Protein AF-A0A6F7W394-F1 (afdb_monomer_lite)

Secondary structure (DSSP, 8-state):
--------B--SPPPTT--SPP--B---GGGS-SPP----------HHHHHHHHHHHHHHHHHHTTPPPPPP--

Structure (mmCIF, N/CA/C/O backbone):
data_AF-A0A6F7W394-F1
#
_entry.id   AF-A0A6F7W394-F1
#
loop_
_atom_site.group_PDB
_atom_site.id
_atom_site.type_symbol
_atom_site.label_atom_id
_atom_site.label_alt_id
_atom_site.label_comp_id
_atom_site.label_asym_id
_atom_site.label_entity_id
_atom_site.label_seq_id
_atom_site.pdbx_PDB_ins_code
_atom_site.Cartn_x
_atom_site.Cartn_y
_atom_site.Cartn_z
_atom_site.occupancy
_atom_site.B_iso_or_equiv
_atom_site.auth_seq_id
_atom_site.auth_comp_id
_atom_site.auth_asym_id
_atom_site.auth_atom_id
_atom_site.pdbx_PDB_model_num
ATOM 1 N N . MET A 1 1 ? -12.076 -12.276 2.365 1.00 43.22 1 MET A N 1
ATOM 2 C CA . MET A 1 1 ? -11.928 -11.430 1.159 1.00 43.22 1 MET A CA 1
ATOM 3 C C . MET A 1 1 ? -10.435 -11.322 0.865 1.00 43.22 1 MET A C 1
ATOM 5 O O . MET A 1 1 ? -9.719 -10.740 1.665 1.00 43.22 1 MET A O 1
ATOM 9 N N . LEU A 1 2 ? -9.930 -12.005 -0.166 1.00 49.28 2 LEU A N 1
ATOM 10 C CA . LEU A 1 2 ? -8.488 -12.086 -0.434 1.00 49.28 2 LEU A CA 1
ATOM 11 C C . LEU A 1 2 ? -8.063 -10.872 -1.276 1.00 49.28 2 LEU A C 1
ATOM 13 O O . LEU A 1 2 ? -8.503 -10.737 -2.418 1.00 49.28 2 LEU A O 1
ATOM 17 N N . PHE A 1 3 ? -7.231 -9.983 -0.732 1.00 40.75 3 PHE A N 1
ATOM 18 C CA . PHE A 1 3 ? -6.635 -8.897 -1.514 1.00 40.75 3 PHE A CA 1
ATOM 19 C C . PHE A 1 3 ? -5.666 -9.496 -2.542 1.00 40.75 3 PHE A C 1
ATOM 21 O O . PHE A 1 3 ? -4.643 -10.073 -2.180 1.00 40.75 3 PHE A O 1
ATOM 28 N N . ARG A 1 4 ? -5.992 -9.390 -3.836 1.00 53.09 4 ARG A N 1
ATOM 29 C CA . ARG A 1 4 ? -5.084 -9.786 -4.922 1.00 53.09 4 ARG A CA 1
ATOM 30 C C . ARG A 1 4 ? -4.209 -8.598 -5.308 1.00 53.09 4 ARG A C 1
ATOM 32 O O . ARG A 1 4 ? -4.705 -7.619 -5.861 1.00 53.09 4 ARG A O 1
ATOM 39 N N . SER A 1 5 ? -2.909 -8.701 -5.062 1.00 57.97 5 SER A N 1
ATOM 40 C CA . SER A 1 5 ? -1.920 -7.757 -5.587 1.00 57.97 5 SER A CA 1
ATOM 41 C C . SER A 1 5 ? -1.762 -7.972 -7.095 1.00 57.97 5 SER A C 1
ATOM 43 O O . SER A 1 5 ? -1.469 -9.083 -7.538 1.00 57.97 5 SER A O 1
ATOM 45 N N . GLN A 1 6 ? -1.959 -6.927 -7.899 1.00 60.66 6 GLN A N 1
ATOM 46 C CA . GLN A 1 6 ? -1.734 -6.987 -9.346 1.00 60.66 6 GLN A CA 1
ATOM 47 C C . GLN A 1 6 ? -0.263 -6.677 -9.648 1.00 60.66 6 GLN A C 1
ATOM 49 O O . GLN A 1 6 ? 0.181 -5.543 -9.497 1.00 60.66 6 GLN A O 1
ATOM 54 N N . ALA A 1 7 ? 0.504 -7.685 -10.071 1.00 58.16 7 ALA A N 1
ATOM 55 C CA . ALA A 1 7 ? 1.867 -7.502 -10.564 1.00 58.16 7 ALA A CA 1
ATOM 56 C C . ALA A 1 7 ? 1.824 -7.127 -12.055 1.00 58.16 7 ALA A C 1
ATOM 58 O O . ALA A 1 7 ? 1.774 -7.996 -12.923 1.00 58.16 7 ALA A O 1
ATOM 59 N N . ALA A 1 8 ? 1.804 -5.828 -12.345 1.00 62.62 8 ALA A N 1
ATOM 60 C CA . ALA A 1 8 ? 1.824 -5.290 -13.702 1.00 62.62 8 ALA A CA 1
ATOM 61 C C . ALA A 1 8 ? 3.190 -4.672 -14.020 1.00 62.62 8 ALA A C 1
ATOM 63 O O . ALA A 1 8 ? 3.726 -3.904 -13.219 1.00 62.62 8 ALA A O 1
ATOM 64 N N . ARG A 1 9 ? 3.743 -4.958 -15.205 1.00 66.56 9 ARG A N 1
ATOM 65 C CA . ARG A 1 9 ? 4.932 -4.257 -15.707 1.00 66.56 9 ARG A CA 1
ATOM 66 C C . ARG A 1 9 ? 4.483 -2.996 -16.439 1.00 66.56 9 ARG A C 1
ATOM 68 O O . ARG A 1 9 ? 3.875 -3.089 -17.498 1.00 66.56 9 ARG A O 1
ATOM 75 N N . VAL A 1 10 ? 4.820 -1.828 -15.901 1.00 66.38 10 VAL A N 1
ATOM 76 C CA . VAL A 1 10 ? 4.672 -0.557 -16.621 1.00 66.38 10 VAL A CA 1
ATOM 77 C C . VAL A 1 10 ? 5.991 -0.256 -17.326 1.00 66.38 10 VAL A C 1
ATOM 79 O O . VAL A 1 10 ? 7.027 -0.118 -16.678 1.00 66.38 10 VAL A O 1
ATOM 82 N N . THR A 1 11 ? 5.981 -0.215 -18.656 1.00 65.00 11 THR A N 1
ATOM 83 C CA . THR A 1 11 ? 7.170 0.087 -19.467 1.00 65.00 11 THR A CA 1
ATOM 84 C C . THR A 1 11 ? 7.171 1.552 -19.904 1.00 65.00 11 THR A C 1
ATOM 86 O O . THR A 1 11 ? 6.170 2.029 -20.428 1.00 65.00 11 THR A O 1
ATOM 89 N N . GLY A 1 12 ? 8.304 2.246 -19.736 1.00 67.56 12 GLY A N 1
ATOM 90 C CA . GLY A 1 12 ? 8.494 3.648 -20.139 1.00 67.56 12 GLY A CA 1
ATOM 91 C C . GLY A 1 12 ? 8.415 4.654 -18.981 1.00 67.56 12 GLY A C 1
ATOM 92 O O . GLY A 1 12 ? 8.029 4.317 -17.863 1.00 67.56 12 GLY A O 1
ATOM 93 N N . ARG A 1 13 ? 8.812 5.910 -19.235 1.00 70.44 13 ARG A N 1
ATOM 94 C CA . ARG A 1 13 ? 8.589 7.021 -18.293 1.00 70.44 13 ARG A CA 1
ATOM 95 C C . ARG A 1 13 ? 7.122 7.432 -18.385 1.00 70.44 13 ARG A C 1
ATOM 97 O O . ARG A 1 13 ? 6.682 7.788 -19.470 1.00 70.44 13 ARG A O 1
ATOM 104 N N . ILE A 1 14 ? 6.396 7.432 -17.268 1.00 76.00 14 ILE A N 1
ATOM 105 C CA . ILE A 1 14 ? 5.050 8.017 -17.198 1.00 76.00 14 ILE A CA 1
ATOM 106 C C . ILE A 1 14 ? 5.212 9.544 -17.095 1.00 76.00 14 ILE A C 1
ATOM 108 O O . ILE A 1 14 ? 5.812 10.015 -16.123 1.00 76.00 14 ILE A O 1
ATOM 112 N N . PRO A 1 15 ? 4.736 10.339 -18.072 1.00 77.06 15 PRO A N 1
ATOM 113 C CA . PRO A 1 15 ? 4.773 11.795 -17.977 1.00 77.06 15 PRO A CA 1
ATOM 114 C C . PRO A 1 15 ? 3.969 12.304 -16.776 1.00 77.06 15 PRO A C 1
ATOM 116 O O . PRO A 1 15 ? 2.904 11.775 -16.467 1.00 77.06 15 PRO A O 1
ATOM 119 N N . ARG A 1 16 ? 4.436 13.386 -16.139 1.00 70.94 16 ARG A N 1
ATOM 120 C CA . ARG A 1 16 ? 3.814 13.976 -14.933 1.00 70.94 16 ARG A CA 1
ATOM 121 C C . ARG A 1 16 ? 2.341 14.375 -15.124 1.00 70.94 16 ARG A C 1
ATOM 123 O O . ARG A 1 16 ? 1.607 14.434 -14.149 1.00 70.94 16 ARG A O 1
ATOM 130 N N . ALA A 1 17 ? 1.930 14.640 -16.364 1.00 83.12 17 ALA A N 1
ATOM 131 C CA . ALA A 1 17 ? 0.575 15.045 -16.741 1.00 83.12 17 ALA A CA 1
ATOM 132 C C . ALA A 1 17 ? -0.163 13.986 -17.581 1.00 83.12 17 ALA A C 1
ATOM 134 O O . ALA A 1 17 ? -1.149 14.301 -18.243 1.00 83.12 17 ALA A O 1
ATOM 135 N N . ALA A 1 18 ? 0.320 12.742 -17.614 1.00 74.69 18 ALA A N 1
ATOM 136 C CA . ALA A 1 18 ? -0.357 11.697 -18.366 1.00 74.69 18 ALA A CA 1
ATOM 137 C C . ALA A 1 18 ? -1.728 11.395 -17.744 1.00 74.69 18 ALA A C 1
ATOM 139 O O . ALA A 1 18 ? -1.824 10.876 -16.635 1.00 74.69 18 ALA A O 1
ATOM 140 N N . THR A 1 19 ? -2.789 11.709 -18.485 1.00 75.25 19 THR A N 1
ATOM 141 C CA . THR A 1 19 ? -4.174 11.325 -18.167 1.00 75.25 19 THR A CA 1
ATOM 142 C C . THR A 1 19 ? -4.537 9.957 -18.744 1.00 75.25 19 THR A C 1
ATOM 144 O O . THR A 1 19 ? -5.550 9.364 -18.371 1.00 75.25 19 THR A O 1
ATOM 147 N N . GLN A 1 20 ? -3.707 9.433 -19.649 1.00 74.62 20 GLN A N 1
ATOM 148 C CA . GLN A 1 20 ? -3.892 8.114 -20.231 1.00 74.62 20 GLN A CA 1
ATOM 149 C C . GLN A 1 20 ? -3.594 7.036 -19.188 1.00 74.62 20 GLN A C 1
ATOM 151 O O . GLN A 1 20 ? -2.535 7.031 -18.557 1.00 74.62 20 GLN A O 1
ATOM 156 N N . ARG A 1 21 ? -4.538 6.105 -19.010 1.00 68.81 21 ARG A N 1
ATOM 157 C CA . ARG A 1 21 ? -4.350 4.974 -18.099 1.00 68.81 21 ARG A CA 1
ATOM 158 C C . ARG A 1 21 ? -3.186 4.112 -18.600 1.00 68.81 21 ARG A C 1
ATOM 160 O O . ARG A 1 21 ? -3.205 3.733 -19.772 1.00 68.81 21 ARG A O 1
ATOM 167 N N . PRO A 1 22 ? -2.206 3.772 -17.742 1.00 64.88 22 PRO A N 1
ATOM 168 C CA . PRO A 1 22 ? -1.163 2.827 -18.107 1.00 64.88 22 PRO A CA 1
ATOM 169 C C . PRO A 1 22 ? -1.797 1.522 -18.586 1.00 64.88 22 PRO A C 1
ATOM 171 O O . PRO A 1 22 ? -2.623 0.935 -17.884 1.00 64.88 22 PRO A O 1
ATOM 174 N N . ALA A 1 23 ? -1.422 1.074 -19.783 1.00 69.44 23 ALA A N 1
ATOM 175 C CA . ALA A 1 23 ? -1.809 -0.244 -20.253 1.00 69.44 23 ALA A CA 1
ATOM 176 C C . ALA A 1 23 ? -1.114 -1.290 -19.368 1.00 69.44 23 ALA A C 1
ATOM 178 O O . ALA A 1 23 ? 0.112 -1.402 -19.356 1.00 69.44 23 ALA A O 1
ATOM 179 N N . VAL A 1 24 ? -1.906 -2.025 -18.589 1.00 69.81 24 VAL A N 1
ATOM 180 C CA . VAL A 1 24 ? -1.429 -3.136 -17.766 1.00 69.81 24 VAL A CA 1
ATOM 181 C C . VAL A 1 24 ? -1.424 -4.388 -18.632 1.00 69.81 24 VAL A C 1
ATOM 183 O O . VAL A 1 24 ? -2.478 -4.943 -18.930 1.00 69.81 24 VAL A O 1
ATOM 186 N N . VAL A 1 25 ? -0.236 -4.826 -19.048 1.00 74.56 25 VAL A N 1
ATOM 187 C CA . VAL A 1 25 ? -0.069 -6.089 -19.777 1.00 74.56 25 VAL A CA 1
ATOM 188 C C . VAL A 1 25 ? 0.279 -7.195 -18.776 1.00 74.56 25 VAL A C 1
ATOM 190 O O . VAL A 1 25 ? 1.207 -7.008 -17.977 1.00 74.56 25 VAL A O 1
ATOM 193 N N . PRO A 1 26 ? -0.443 -8.335 -18.787 1.00 74.69 26 PRO A N 1
ATOM 194 C CA . PRO A 1 26 ? -0.090 -9.497 -17.986 1.00 74.69 26 PRO A CA 1
ATOM 195 C C . PRO A 1 26 ? 1.345 -9.937 -18.250 1.00 74.69 26 PRO A C 1
ATOM 197 O O . PRO A 1 26 ? 1.822 -9.985 -19.383 1.00 74.69 26 PRO A O 1
ATOM 200 N N . LEU A 1 27 ? 2.043 -10.244 -17.170 1.00 73.88 27 LEU A N 1
ATOM 201 C CA . LEU A 1 27 ? 3.454 -10.563 -17.212 1.00 73.88 27 LEU A CA 1
ATOM 202 C C . LEU A 1 27 ? 3.651 -12.062 -17.475 1.00 73.88 27 LEU A C 1
ATOM 204 O O . LEU A 1 27 ? 3.384 -12.893 -16.610 1.00 73.88 27 LEU A O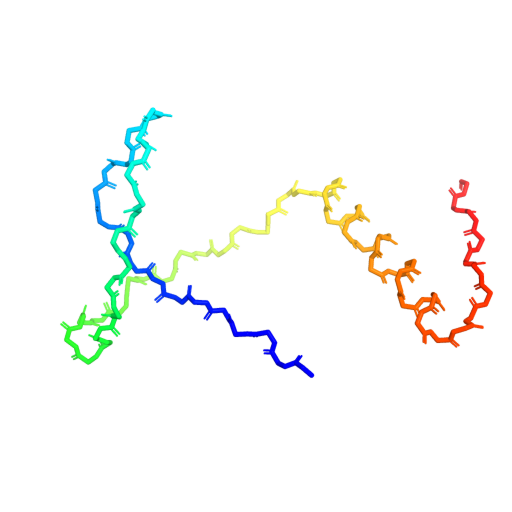 1
ATOM 208 N N . GLU A 1 28 ? 4.141 -12.405 -18.667 1.00 81.44 28 GLU A N 1
ATOM 209 C CA . GLU A 1 28 ? 4.480 -13.780 -19.062 1.00 81.44 28 GLU A CA 1
ATOM 210 C C . GLU A 1 28 ? 5.810 -14.220 -18.433 1.00 81.44 28 GLU A C 1
ATOM 212 O O . GLU A 1 28 ? 6.873 -14.170 -19.060 1.00 81.44 28 GLU A O 1
ATOM 217 N N . TRP A 1 29 ? 5.760 -14.657 -17.172 1.00 70.62 29 TRP A N 1
ATOM 218 C CA . TRP A 1 29 ? 6.943 -15.020 -16.379 1.00 70.62 29 TRP A CA 1
ATOM 219 C C . TRP A 1 29 ? 7.873 -16.021 -17.071 1.00 70.62 29 TRP A C 1
ATOM 221 O O . TRP A 1 29 ? 9.089 -15.872 -16.998 1.00 70.62 29 TRP A O 1
ATOM 231 N N . ARG A 1 30 ? 7.322 -16.994 -17.809 1.00 78.81 30 ARG A N 1
ATOM 232 C CA . ARG A 1 30 ? 8.110 -18.028 -18.507 1.00 78.81 30 ARG A CA 1
ATOM 233 C C . ARG A 1 30 ? 9.012 -17.468 -19.612 1.00 78.81 30 ARG A C 1
ATOM 235 O O . ARG A 1 30 ? 9.960 -18.137 -20.001 1.00 78.81 30 ARG A O 1
ATOM 242 N N . ARG A 1 31 ? 8.711 -16.273 -20.133 1.00 78.44 31 ARG A N 1
ATOM 243 C CA . ARG A 1 31 ? 9.460 -15.629 -21.225 1.00 78.44 31 ARG A CA 1
ATOM 244 C C . ARG A 1 31 ? 10.445 -14.567 -20.734 1.00 78.44 31 ARG A C 1
ATOM 246 O O . ARG A 1 31 ? 11.196 -14.040 -21.546 1.00 78.44 31 ARG A O 1
ATOM 253 N N . MET A 1 32 ? 10.430 -14.216 -19.444 1.00 76.44 32 MET A N 1
ATOM 254 C CA . MET A 1 32 ? 11.149 -13.037 -18.947 1.00 76.44 32 MET A CA 1
ATOM 255 C C . MET A 1 32 ? 12.632 -13.269 -18.616 1.00 76.44 32 MET A C 1
ATOM 257 O O . MET A 1 32 ? 13.300 -12.320 -18.216 1.00 76.44 32 MET A O 1
ATOM 261 N N . GLY A 1 33 ? 13.146 -14.487 -18.819 1.00 76.88 33 GLY A N 1
ATOM 262 C CA . GLY A 1 33 ? 14.497 -14.867 -18.402 1.00 76.88 33 GLY A CA 1
ATOM 263 C C . GLY A 1 33 ? 14.630 -14.910 -16.880 1.00 76.88 33 GLY A C 1
ATOM 264 O O . GLY A 1 33 ? 13.627 -14.900 -16.160 1.00 76.88 33 GLY A O 1
ATOM 265 N N . ASP A 1 34 ? 15.865 -14.967 -16.389 1.00 79.94 34 ASP A N 1
ATOM 266 C CA . ASP A 1 34 ? 16.103 -14.946 -14.951 1.00 79.94 34 ASP A CA 1
ATOM 267 C C . ASP A 1 34 ? 15.625 -13.621 -14.343 1.00 79.94 34 ASP A C 1
ATOM 269 O O . ASP A 1 34 ? 15.848 -12.545 -14.915 1.00 79.94 34 ASP A O 1
ATOM 273 N N . PRO A 1 35 ? 14.953 -13.666 -13.179 1.00 69.62 35 PRO A N 1
ATOM 274 C CA . PRO A 1 35 ? 14.537 -12.454 -12.502 1.00 69.62 35 PRO A CA 1
ATOM 275 C C . PRO A 1 35 ? 15.767 -11.582 -12.211 1.00 69.62 35 PRO A C 1
ATOM 277 O O . PRO A 1 35 ? 16.831 -12.114 -11.880 1.00 69.62 35 PRO A O 1
ATOM 280 N N . PRO A 1 36 ? 15.641 -10.241 -12.293 1.00 73.44 36 PRO A N 1
ATOM 281 C CA . PRO A 1 36 ? 16.743 -9.359 -11.945 1.00 73.44 36 PRO A CA 1
ATOM 282 C C . PRO A 1 36 ? 17.219 -9.709 -10.538 1.00 73.44 36 PRO A C 1
ATOM 284 O O . PRO A 1 36 ? 16.390 -9.931 -9.647 1.00 73.44 36 PRO A O 1
ATOM 287 N N . ALA A 1 37 ? 18.542 -9.766 -10.354 1.00 78.50 37 ALA A N 1
ATOM 288 C CA . ALA A 1 37 ? 19.147 -10.044 -9.060 1.00 78.50 37 ALA A CA 1
ATOM 289 C C . ALA A 1 37 ? 18.429 -9.210 -7.996 1.00 78.50 37 ALA A C 1
ATOM 291 O O . ALA A 1 37 ? 18.325 -7.982 -8.127 1.00 78.50 37 ALA A O 1
ATOM 292 N N . ARG A 1 38 ? 17.852 -9.890 -6.996 1.00 74.00 38 ARG A N 1
ATOM 293 C CA . ARG A 1 38 ? 17.072 -9.222 -5.956 1.00 74.00 38 ARG A CA 1
ATOM 294 C C . ARG A 1 38 ? 17.976 -8.177 -5.323 1.00 74.00 38 ARG A C 1
ATOM 296 O O . ARG A 1 38 ? 18.953 -8.517 -4.661 1.00 74.00 38 ARG A O 1
ATOM 303 N N . ARG A 1 39 ? 17.660 -6.898 -5.540 1.00 76.38 39 ARG A N 1
ATOM 304 C CA . ARG A 1 39 ? 18.287 -5.840 -4.755 1.00 76.38 39 ARG A CA 1
ATOM 305 C C . ARG A 1 39 ? 17.954 -6.124 -3.292 1.00 76.38 39 ARG A C 1
ATOM 307 O O . ARG A 1 39 ? 16.790 -6.430 -3.018 1.00 76.38 39 ARG A O 1
ATOM 314 N N . PRO A 1 40 ? 18.928 -6.036 -2.372 1.00 74.75 40 PRO A N 1
ATOM 315 C CA . PRO A 1 40 ? 18.622 -6.100 -0.955 1.00 74.75 40 PRO A CA 1
ATOM 316 C C . PRO A 1 40 ? 17.556 -5.044 -0.675 1.00 74.75 40 PRO A C 1
ATOM 318 O O . PRO A 1 40 ? 17.724 -3.865 -1.007 1.00 74.75 40 PRO A O 1
ATOM 321 N N . LEU A 1 41 ? 16.414 -5.508 -0.172 1.00 69.06 41 LEU A N 1
ATOM 322 C CA . LEU A 1 41 ? 15.325 -4.637 0.220 1.00 69.06 41 LEU A CA 1
ATOM 323 C C . LEU A 1 41 ? 15.886 -3.785 1.357 1.00 69.06 41 LEU A C 1
ATOM 325 O O . LEU A 1 41 ? 16.241 -4.318 2.405 1.00 69.06 41 LEU A O 1
ATOM 329 N N . ARG A 1 42 ? 16.049 -2.479 1.136 1.00 69.62 42 ARG A N 1
ATOM 330 C CA . ARG A 1 42 ? 16.293 -1.586 2.266 1.00 69.62 42 ARG A CA 1
ATOM 331 C C . ARG A 1 42 ? 15.047 -1.661 3.134 1.00 69.62 42 ARG A C 1
ATOM 333 O O . ARG A 1 42 ? 13.948 -1.548 2.587 1.00 69.62 42 ARG A O 1
ATOM 340 N N . GLU A 1 43 ? 15.215 -1.845 4.441 1.00 71.38 43 GLU A N 1
ATOM 341 C CA . GLU A 1 43 ? 14.146 -1.514 5.377 1.00 71.38 43 GLU A CA 1
ATOM 342 C C . GLU A 1 43 ? 13.732 -0.086 5.043 1.00 71.38 43 GLU A C 1
ATOM 344 O O . GLU A 1 43 ? 14.543 0.846 5.042 1.00 71.38 43 GLU A O 1
ATOM 349 N N . LEU A 1 44 ? 12.501 0.045 4.566 1.00 63.09 44 LEU A N 1
ATOM 350 C CA . LEU A 1 44 ? 11.959 1.320 4.169 1.00 63.09 44 LEU A CA 1
ATOM 351 C C . LEU A 1 44 ? 11.875 2.117 5.469 1.00 63.09 44 LEU A C 1
ATOM 353 O O . LEU A 1 44 ? 11.055 1.807 6.320 1.00 63.09 44 LEU A O 1
ATOM 357 N N . GLY A 1 45 ? 12.780 3.078 5.662 1.00 66.50 45 GLY A N 1
ATOM 358 C CA . GLY A 1 45 ? 12.888 3.898 6.875 1.00 66.50 45 GLY A CA 1
ATOM 359 C C . GLY A 1 45 ? 11.718 4.869 7.053 1.00 66.50 45 GLY A C 1
ATOM 360 O O . GLY A 1 45 ? 11.908 6.003 7.480 1.00 66.50 45 GLY A O 1
ATOM 361 N N . ASN A 1 46 ? 10.507 4.449 6.699 1.00 76.81 46 ASN A N 1
ATOM 362 C CA . ASN A 1 46 ? 9.280 5.218 6.770 1.00 76.81 46 ASN A CA 1
ATOM 363 C C . ASN A 1 46 ? 8.655 5.121 8.166 1.00 76.81 46 ASN A C 1
ATOM 365 O O . ASN A 1 46 ? 7.433 5.106 8.270 1.00 76.81 46 ASN A O 1
ATOM 369 N N . GLY A 1 47 ? 9.465 5.080 9.231 1.00 83.38 47 GLY A N 1
ATOM 370 C CA . GLY A 1 47 ? 9.010 4.886 10.615 1.00 83.38 47 GLY A CA 1
ATOM 371 C C . GLY A 1 47 ? 7.699 5.616 10.953 1.00 83.38 47 GLY A C 1
ATOM 372 O O . GLY A 1 47 ? 6.762 4.967 11.409 1.00 83.38 47 GLY A O 1
ATOM 373 N N . PRO A 1 48 ? 7.545 6.917 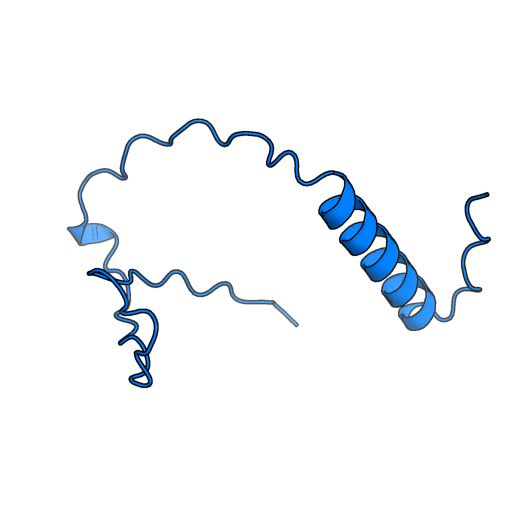10.627 1.00 86.88 48 PRO A N 1
ATOM 374 C CA . PRO A 1 48 ? 6.286 7.635 10.851 1.00 86.88 48 PRO A CA 1
ATOM 375 C C . PRO A 1 48 ? 5.075 7.092 10.070 1.00 86.88 48 PRO A C 1
ATOM 377 O O . PRO A 1 48 ? 3.965 7.061 10.593 1.00 86.88 48 PRO A O 1
ATOM 380 N N . THR A 1 49 ? 5.263 6.659 8.821 1.00 87.69 49 THR A N 1
ATOM 381 C CA . THR A 1 49 ? 4.185 6.070 8.005 1.00 87.69 49 THR A CA 1
ATOM 382 C C . THR A 1 49 ? 3.819 4.680 8.500 1.00 87.69 49 THR A C 1
ATOM 384 O O . THR A 1 49 ? 2.636 4.371 8.604 1.00 87.69 49 THR A O 1
ATOM 387 N N . ASP A 1 50 ? 4.805 3.856 8.848 1.00 87.44 50 ASP A N 1
ATOM 388 C CA . ASP A 1 50 ? 4.549 2.496 9.321 1.00 87.44 50 ASP A CA 1
ATOM 389 C C . ASP A 1 50 ? 3.820 2.518 10.669 1.00 87.44 50 ASP A C 1
ATOM 391 O O . ASP A 1 50 ? 2.838 1.797 10.852 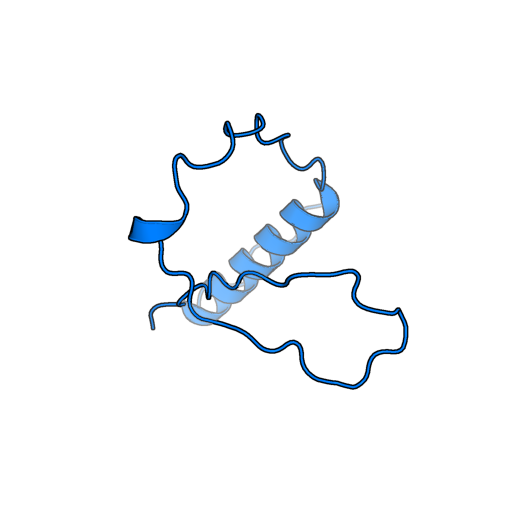1.00 87.44 50 ASP A O 1
ATOM 395 N N . LEU A 1 51 ? 4.203 3.429 11.572 1.00 88.06 51 LEU A N 1
ATOM 396 C CA . LEU A 1 51 ? 3.477 3.675 12.821 1.00 88.06 51 LEU A CA 1
ATOM 397 C C . LEU A 1 51 ? 2.040 4.148 12.567 1.00 88.06 51 LEU A C 1
ATOM 399 O O . LEU A 1 51 ? 1.112 3.646 13.200 1.00 88.06 51 LEU A O 1
ATOM 403 N N . ALA A 1 52 ? 1.827 5.062 11.617 1.00 90.62 52 ALA A N 1
ATOM 404 C CA . ALA A 1 52 ? 0.484 5.520 11.263 1.00 90.62 52 ALA A CA 1
ATOM 405 C C . ALA A 1 52 ? -0.382 4.390 10.675 1.00 90.62 52 ALA A C 1
ATOM 407 O O . ALA A 1 52 ? -1.575 4.290 10.986 1.00 90.62 52 ALA A O 1
ATOM 408 N N . LEU A 1 53 ? 0.207 3.518 9.850 1.00 91.06 53 LEU A N 1
ATOM 409 C CA . LEU A 1 53 ? -0.467 2.347 9.289 1.00 91.06 53 LEU A CA 1
ATOM 410 C C . LEU A 1 53 ? -0.822 1.329 10.375 1.00 91.06 53 LEU A C 1
ATOM 412 O O . LEU A 1 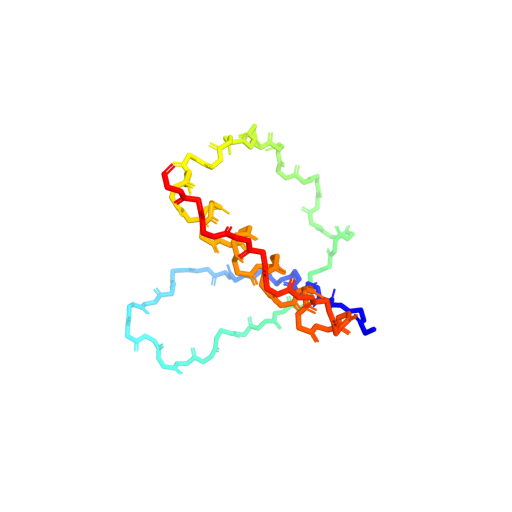53 ? -1.952 0.839 10.381 1.00 91.06 53 LEU A O 1
ATOM 416 N N . LEU A 1 54 ? 0.093 1.051 11.308 1.00 92.00 54 LEU A N 1
ATOM 417 C CA . LEU A 1 54 ? -0.147 0.158 12.444 1.00 92.00 54 LEU A CA 1
ATOM 418 C C . LEU A 1 54 ? -1.238 0.703 13.371 1.00 92.00 54 LEU A C 1
ATOM 420 O O . LEU A 1 54 ? -2.180 -0.025 13.683 1.00 92.00 54 LEU A O 1
ATOM 424 N N . ALA A 1 55 ? -1.178 1.986 13.736 1.00 91.50 55 ALA A N 1
ATOM 425 C CA . ALA A 1 55 ? -2.213 2.637 14.540 1.00 91.50 55 ALA A CA 1
ATOM 426 C C . ALA A 1 55 ? -3.587 2.572 13.847 1.00 91.50 55 ALA A C 1
ATOM 428 O O . ALA A 1 55 ? -4.592 2.216 14.464 1.00 91.50 55 ALA A O 1
ATOM 429 N N . SER A 1 56 ? -3.628 2.830 12.536 1.00 93.25 56 SER A N 1
ATOM 430 C CA . SER A 1 56 ? -4.863 2.745 11.746 1.00 93.25 56 SER A CA 1
ATOM 431 C C . SER A 1 56 ? -5.402 1.314 11.639 1.00 93.25 56 SER A C 1
ATOM 433 O O . SER A 1 56 ? -6.617 1.103 11.661 1.00 93.25 56 SER A O 1
ATOM 435 N N . ALA A 1 57 ? -4.521 0.320 11.490 1.00 94.31 57 ALA A N 1
ATOM 436 C CA . ALA A 1 57 ? -4.898 -1.088 11.434 1.00 94.31 57 ALA A CA 1
ATOM 437 C C . ALA A 1 57 ? -5.459 -1.568 12.777 1.00 94.31 57 ALA A C 1
ATOM 439 O O . ALA A 1 57 ? -6.503 -2.219 12.791 1.00 94.31 57 ALA A O 1
ATOM 440 N N . LEU A 1 58 ? -4.819 -1.185 13.886 1.00 92.50 58 LEU A N 1
ATOM 441 C CA . LEU A 1 58 ? -5.284 -1.491 15.236 1.00 92.50 58 LEU A CA 1
ATOM 442 C C . LEU A 1 58 ? -6.669 -0.891 15.500 1.00 92.50 58 LEU A C 1
ATOM 444 O O . LEU A 1 58 ? -7.561 -1.600 15.961 1.00 92.50 58 LEU A O 1
ATOM 448 N N . GLN A 1 59 ? -6.883 0.374 15.128 1.00 91.81 59 GLN A N 1
ATOM 449 C CA . GLN A 1 59 ? -8.178 1.031 15.316 1.00 91.81 59 GLN A CA 1
ATOM 450 C C . GLN A 1 59 ? -9.296 0.336 14.528 1.00 91.81 59 GLN A C 1
ATOM 452 O O . GLN A 1 59 ? -10.383 0.106 15.059 1.00 91.81 59 GLN A O 1
ATOM 457 N N . ARG A 1 60 ? -9.034 -0.062 13.275 1.00 92.00 60 ARG A N 1
ATOM 458 C CA . ARG A 1 60 ? -10.005 -0.844 12.492 1.00 92.00 60 ARG A CA 1
ATOM 459 C C . ARG A 1 60 ? -10.255 -2.232 13.075 1.00 92.00 60 ARG A C 1
ATOM 461 O O . ARG A 1 60 ? -11.397 -2.678 13.058 1.00 92.00 60 ARG A O 1
ATOM 468 N N . ALA A 1 61 ? -9.222 -2.910 13.572 1.00 93.38 61 ALA A N 1
ATOM 469 C CA . ALA A 1 61 ? -9.368 -4.226 14.186 1.00 93.38 61 ALA A CA 1
ATOM 470 C C . ALA A 1 61 ? -10.264 -4.157 15.431 1.00 93.38 61 ALA A C 1
ATOM 472 O O . ALA A 1 61 ? -11.186 -4.962 15.554 1.00 93.38 61 ALA A O 1
ATOM 473 N N . ALA A 1 62 ? -10.059 -3.149 16.286 1.00 91.69 62 ALA A N 1
ATOM 474 C CA . ALA A 1 62 ? -10.892 -2.925 17.463 1.00 91.69 62 ALA A CA 1
ATOM 475 C C . ALA A 1 62 ? -12.362 -2.690 17.082 1.00 91.69 62 ALA A C 1
ATOM 477 O O . ALA A 1 62 ? -13.236 -3.404 17.564 1.00 91.69 62 ALA A O 1
ATOM 478 N N . GLN A 1 63 ? -12.621 -1.790 16.125 1.00 90.44 63 GLN A N 1
ATOM 479 C CA . GLN A 1 63 ? -13.972 -1.547 15.600 1.00 90.44 63 GLN A CA 1
ATOM 480 C C . GLN A 1 63 ? -14.615 -2.814 15.020 1.00 90.44 63 GLN A C 1
ATOM 482 O O . GLN A 1 63 ? -15.799 -3.054 15.220 1.00 90.44 63 GLN A O 1
ATOM 487 N N . SER A 1 64 ? -13.845 -3.638 14.302 1.00 93.88 64 SER A N 1
ATOM 488 C CA . SER A 1 64 ? -14.360 -4.873 13.696 1.00 93.88 64 SER A CA 1
ATOM 489 C C . SER A 1 64 ? -14.662 -5.980 14.706 1.00 93.88 64 SER A C 1
ATOM 491 O O . SER A 1 64 ? -15.495 -6.838 14.433 1.00 93.88 64 SER A O 1
ATOM 493 N N . ALA A 1 65 ? -13.978 -5.968 15.850 1.00 92.31 65 ALA A N 1
ATOM 494 C CA . ALA A 1 65 ? -14.141 -6.948 16.916 1.00 92.31 65 ALA A CA 1
ATOM 495 C C . ALA A 1 65 ? -15.144 -6.498 17.992 1.00 92.31 65 ALA A C 1
ATOM 497 O O . AL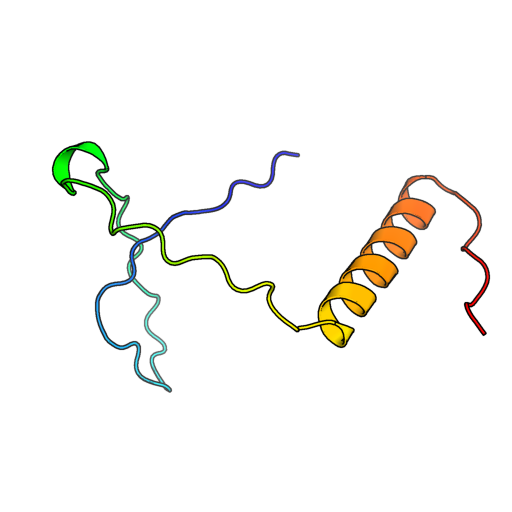A A 1 65 ? -15.284 -7.192 18.995 1.00 92.31 65 ALA A O 1
ATOM 498 N N . ASP A 1 66 ? -15.784 -5.334 17.810 1.00 89.12 66 ASP A N 1
ATOM 499 C CA . ASP A 1 66 ? -16.557 -4.623 18.842 1.00 89.12 66 ASP A CA 1
ATOM 500 C C . ASP A 1 66 ? -15.772 -4.475 20.162 1.00 89.12 66 ASP A C 1
ATOM 502 O O . ASP A 1 66 ? -16.307 -4.493 21.270 1.00 89.12 66 ASP A O 1
ATOM 506 N N . ALA A 1 67 ? -14.445 -4.380 20.036 1.00 84.12 67 ALA A N 1
ATOM 507 C CA . ALA A 1 67 ? -13.551 -4.231 21.162 1.00 84.12 67 ALA A CA 1
ATOM 508 C C . ALA A 1 67 ? -13.525 -2.758 21.591 1.00 84.12 67 ALA A C 1
ATOM 510 O O . ALA A 1 67 ? -13.545 -1.862 20.737 1.00 84.12 67 ALA A O 1
ATOM 511 N N . PRO A 1 68 ? -13.428 -2.479 22.901 1.00 80.12 68 PRO A N 1
ATOM 512 C CA . PRO A 1 68 ? -13.269 -1.115 23.379 1.00 80.12 68 PRO A CA 1
ATOM 513 C C . PRO A 1 68 ? -12.013 -0.480 22.767 1.00 80.12 68 PRO A C 1
ATOM 515 O O . PRO A 1 68 ? -10.977 -1.132 22.616 1.00 80.12 68 PRO A O 1
ATOM 518 N N . THR A 1 69 ? -12.112 0.802 22.410 1.00 72.38 69 THR A N 1
ATOM 519 C CA . THR A 1 69 ? -11.006 1.573 21.828 1.00 72.38 69 THR A CA 1
ATOM 520 C C . THR A 1 69 ? -9.763 1.480 22.712 1.00 72.38 69 THR A C 1
ATOM 522 O O . THR A 1 69 ? -9.841 1.712 23.920 1.00 72.38 69 THR A O 1
ATOM 525 N N . ALA A 1 70 ? -8.613 1.160 22.111 1.00 69.06 70 ALA A N 1
ATOM 526 C CA . ALA A 1 70 ? -7.347 1.103 22.834 1.00 69.06 70 ALA A CA 1
ATOM 527 C C . ALA A 1 70 ? -7.020 2.476 23.463 1.00 69.06 70 ALA A C 1
ATOM 529 O O . ALA A 1 70 ? -7.275 3.509 22.835 1.00 69.06 70 ALA A O 1
ATOM 530 N N . PRO A 1 71 ? -6.468 2.511 24.690 1.00 71.06 71 PRO A N 1
ATOM 531 C CA . PRO A 1 71 ? -6.113 3.762 25.350 1.00 71.06 71 PRO A CA 1
ATOM 532 C C . PRO A 1 71 ? -5.075 4.543 24.535 1.00 71.06 71 PRO A C 1
ATOM 534 O O . PRO A 1 71 ? -4.222 3.958 23.865 1.00 71.06 71 PRO A O 1
ATOM 537 N N . ALA A 1 72 ? -5.153 5.874 24.598 1.00 71.62 72 ALA A N 1
ATOM 538 C CA . ALA A 1 72 ? -4.203 6.745 23.918 1.00 71.62 72 ALA A CA 1
ATOM 539 C C . ALA A 1 72 ? -2.781 6.506 24.449 1.00 71.62 72 ALA A C 1
ATOM 541 O O . ALA A 1 72 ? -2.562 6.458 25.660 1.00 71.62 72 ALA A O 1
ATOM 542 N N . LEU A 1 73 ? -1.824 6.364 23.531 1.00 67.56 73 LEU A N 1
ATOM 543 C CA . LEU A 1 73 ? -0.403 6.323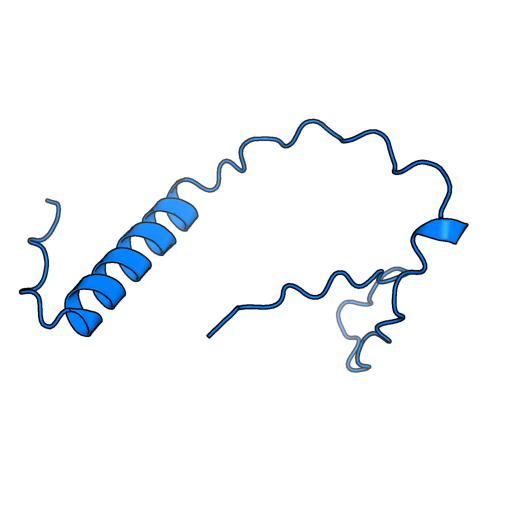 23.856 1.00 67.56 73 LEU A CA 1
ATOM 544 C C . LEU A 1 73 ? 0.039 7.766 24.138 1.00 67.56 73 LEU A C 1
ATOM 546 O O . LEU A 1 73 ? 0.062 8.587 23.220 1.00 67.56 73 LEU A O 1
ATOM 550 N N . ILE A 1 74 ? 0.288 8.066 25.413 1.00 63.56 74 ILE A N 1
ATOM 551 C CA . ILE A 1 74 ? 0.833 9.337 25.919 1.00 63.56 74 ILE A CA 1
ATOM 552 C C . ILE A 1 74 ? 2.356 9.300 25.952 1.00 63.56 74 ILE A C 1
ATOM 554 O O . ILE A 1 74 ? 2.904 8.253 26.362 1.00 63.56 74 ILE A O 1
#

Radius of gyration: 19.57 Å; chains: 1; bounding box: 36×33×47 Å

Sequence (74 aa):
MLFRSQAARVTGRIPRAATQRPAVVPLEWRRMGDPPARRPLRELGNGPTDLALLASALQRAAQSADAPTAPALI

pLDDT: mean 75.51, std 12.04, range [40.75, 94.31]

Foldseek 3Di:
DDDDDDDFDQDDDDDPPDPDDGDGDDDPVVPPPDDPDDDPDPPPPVVVVVVVVVLVVQQVVCVVVVHPGDDDDD